Protein AF-A0A9N9AK42-F1 (afdb_monomer_lite)

Organism: NCBI:txid144539

pLDDT: mean 74.73, std 21.9, range [37.31, 96.81]

Radius of gyration: 17.84 Å; chains: 1; bounding box: 32×22×53 Å

Secondary structure (DSSP, 8-state):
-PEEPHHHHHHHHHHHHHHHGGGTPPPEEEEEEPPP-HHHHHHHHTTT------------S-----EEEEEEETTEEEEEEE---------

InterPro domains:
  IPR003210 Signal recognition particle, SRP14 subunit [PF02290] (4-83)
  IPR009018 Signal recognition particle, SRP9/SRP14 subunit [G3DSA:3.30.720.10] (1-89)
  IPR009018 Signal recognition particle, SRP9/SRP14 subunit [SSF54762] (1-82)

Foldseek 3Di:
DDADEPVVLVVVVVVLVVVCVVVVWDKDKDKDWDDQDPVVVVVVVVVPDDDDDDDDDDDDPPRWTKMKMWIDTPPDIYIYIDTPDPPPPDD

Structure (mmCIF, N/CA/C/O backbone):
data_AF-A0A9N9AK42-F1
#
_entry.id   AF-A0A9N9AK42-F1
#
loop_
_atom_site.group_PDB
_atom_site.id
_atom_site.type_symbol
_atom_site.label_atom_id
_atom_site.label_alt_id
_atom_site.label_comp_id
_atom_site.label_asym_id
_atom_site.label_entity_id
_atom_site.label_seq_id
_atom_site.pdbx_PDB_ins_code
_atom_site.Cartn_x
_atom_site.Cartn_y
_atom_site.Cartn_z
_atom_site.occupancy
_atom_site.B_iso_or_equiv
_atom_site.auth_seq_id
_atom_site.auth_comp_id
_atom_site.auth_asym_id
_atom_site.auth_atom_id
_atom_site.pdbx_PDB_model_num
ATOM 1 N N . MET A 1 1 ? -5.329 -10.896 -4.270 1.00 67.00 1 MET A N 1
ATOM 2 C CA . MET A 1 1 ? -4.797 -9.642 -3.694 1.00 67.00 1 MET A CA 1
ATOM 3 C C . MET A 1 1 ? -4.747 -9.862 -2.201 1.00 67.00 1 MET A C 1
ATOM 5 O O . MET A 1 1 ? -5.801 -10.036 -1.605 1.00 67.00 1 MET A O 1
ATOM 9 N N . THR A 1 2 ? -3.553 -9.996 -1.644 1.00 81.12 2 THR A N 1
ATOM 10 C CA . THR A 1 2 ? -3.343 -10.252 -0.218 1.00 81.12 2 THR A CA 1
ATOM 11 C C . THR A 1 2 ? -3.292 -8.928 0.540 1.00 81.12 2 THR A C 1
ATOM 13 O O . THR A 1 2 ? -2.791 -7.925 0.023 1.00 81.12 2 THR A O 1
ATOM 16 N N . VAL A 1 3 ? -3.867 -8.912 1.742 1.00 89.69 3 VAL A N 1
ATOM 17 C CA . VAL A 1 3 ? -3.706 -7.793 2.674 1.00 89.69 3 VAL A CA 1
ATOM 18 C C . VAL A 1 3 ? -2.373 -8.002 3.377 1.00 89.69 3 VAL A C 1
ATOM 20 O O . VAL A 1 3 ? -2.144 -9.062 3.955 1.00 89.69 3 VAL A O 1
ATOM 23 N N . LEU A 1 4 ? -1.487 -7.029 3.239 1.00 92.88 4 LEU A N 1
ATOM 24 C CA . LEU A 1 4 ? -0.170 -7.008 3.850 1.00 92.88 4 LEU A CA 1
ATOM 25 C C . LEU A 1 4 ? -0.238 -6.249 5.173 1.00 92.88 4 LEU A C 1
ATOM 27 O O . LEU A 1 4 ? -1.153 -5.454 5.390 1.00 92.88 4 LEU A O 1
ATOM 31 N N . ASP A 1 5 ? 0.754 -6.488 6.022 1.00 92.88 5 ASP A N 1
ATOM 32 C CA . ASP A 1 5 ? 1.055 -5.590 7.129 1.00 92.88 5 ASP A CA 1
ATOM 33 C C . ASP A 1 5 ? 1.494 -4.205 6.607 1.00 92.88 5 ASP A C 1
ATOM 35 O O . ASP A 1 5 ? 1.969 -4.090 5.470 1.00 92.88 5 ASP A O 1
ATOM 39 N N . ASN A 1 6 ? 1.331 -3.158 7.420 1.00 92.88 6 ASN A N 1
ATOM 40 C CA . ASN A 1 6 ? 1.624 -1.777 7.034 1.00 92.88 6 ASN A CA 1
ATOM 41 C C . ASN A 1 6 ? 3.072 -1.591 6.568 1.00 92.88 6 ASN A C 1
ATOM 43 O O . ASN A 1 6 ? 3.291 -1.016 5.498 1.00 92.88 6 ASN A O 1
ATOM 47 N N . ASP A 1 7 ? 4.045 -2.135 7.297 1.00 94.25 7 ASP A N 1
ATOM 48 C CA . ASP A 1 7 ? 5.459 -1.950 6.962 1.00 94.25 7 ASP A CA 1
ATOM 49 C C . ASP A 1 7 ? 5.817 -2.727 5.697 1.00 94.25 7 ASP A C 1
ATOM 51 O O . ASP A 1 7 ? 6.456 -2.214 4.774 1.00 94.25 7 ASP A O 1
ATOM 55 N N . THR A 1 8 ? 5.299 -3.952 5.585 1.00 94.38 8 THR A N 1
ATOM 56 C CA . THR A 1 8 ? 5.472 -4.775 4.382 1.00 94.38 8 THR A CA 1
ATOM 57 C C . THR A 1 8 ? 4.843 -4.105 3.158 1.00 94.38 8 THR A C 1
ATOM 59 O O . THR A 1 8 ? 5.412 -4.147 2.065 1.00 94.38 8 THR A O 1
ATOM 62 N N . PHE A 1 9 ? 3.683 -3.461 3.315 1.00 95.81 9 PHE A N 1
ATOM 63 C CA . PHE A 1 9 ? 3.041 -2.707 2.244 1.00 95.81 9 PHE A CA 1
ATOM 64 C C . PHE A 1 9 ? 3.913 -1.540 1.778 1.00 95.81 9 PHE A C 1
ATOM 66 O O . PHE A 1 9 ? 4.083 -1.387 0.571 1.00 95.81 9 PHE A O 1
ATOM 73 N N . LEU A 1 10 ? 4.492 -0.758 2.694 1.00 96.00 10 LEU A N 1
ATOM 74 C CA . LEU A 1 10 ? 5.352 0.380 2.350 1.00 96.00 10 LEU A CA 1
ATOM 75 C C . LEU A 1 10 ? 6.640 -0.060 1.644 1.00 96.00 10 LEU A C 1
ATOM 77 O O . LEU A 1 10 ? 6.992 0.508 0.606 1.00 96.00 10 LEU A O 1
ATOM 81 N N . ILE A 1 11 ? 7.291 -1.118 2.138 1.00 96.81 11 ILE A N 1
ATOM 82 C CA . ILE A 1 11 ? 8.484 -1.695 1.502 1.00 96.81 11 ILE A CA 1
ATOM 83 C C . ILE A 1 11 ? 8.151 -2.122 0.069 1.00 96.81 11 ILE A C 1
ATOM 85 O O . ILE A 1 11 ? 8.774 -1.651 -0.885 1.00 96.81 11 ILE A O 1
ATOM 89 N N . ARG A 1 12 ? 7.107 -2.941 -0.112 1.00 95.31 12 ARG A N 1
ATOM 90 C CA . ARG A 1 12 ? 6.695 -3.434 -1.436 1.00 95.31 12 ARG A CA 1
ATOM 91 C C . ARG A 1 12 ? 6.205 -2.326 -2.360 1.00 95.31 12 ARG A C 1
ATOM 93 O O . ARG A 1 12 ? 6.435 -2.391 -3.564 1.00 95.31 12 ARG A O 1
ATOM 100 N N . LEU A 1 13 ? 5.539 -1.308 -1.826 1.00 95.12 13 LEU A N 1
ATOM 101 C CA . LEU A 1 13 ? 5.098 -0.158 -2.606 1.00 95.12 13 LEU A CA 1
ATOM 102 C C . LEU A 1 13 ? 6.300 0.588 -3.201 1.00 95.12 13 LEU A C 1
ATOM 104 O O . LEU A 1 13 ? 6.269 0.932 -4.382 1.00 95.12 13 LEU A O 1
ATOM 108 N N . SER A 1 14 ? 7.375 0.766 -2.427 1.00 95.94 14 SER A N 1
ATOM 109 C CA . SER A 1 14 ? 8.609 1.389 -2.921 1.00 95.94 14 SER A CA 1
ATOM 110 C C . SER A 1 14 ? 9.263 0.580 -4.052 1.00 95.94 14 SER A C 1
ATOM 112 O O . SER A 1 14 ? 9.677 1.153 -5.061 1.00 95.94 14 SER A O 1
ATOM 114 N N . GLU A 1 15 ? 9.279 -0.754 -3.941 1.00 94.81 15 GLU A N 1
ATOM 115 C CA . GLU A 1 15 ? 9.767 -1.654 -4.995 1.00 94.81 15 GLU A CA 1
ATOM 116 C C . GLU A 1 15 ? 8.930 -1.522 -6.274 1.00 94.81 15 GLU A C 1
ATOM 118 O O . GLU A 1 15 ? 9.475 -1.483 -7.376 1.00 94.81 15 GLU A O 1
ATOM 123 N N . VAL A 1 16 ? 7.604 -1.407 -6.137 1.00 93.81 16 VAL A N 1
ATOM 124 C CA . VAL A 1 16 ? 6.688 -1.243 -7.274 1.00 93.81 16 VAL A CA 1
ATOM 125 C C . VAL A 1 16 ? 6.940 0.062 -8.024 1.00 93.81 16 VAL A C 1
ATOM 127 O O . VAL A 1 16 ? 6.927 0.044 -9.254 1.00 93.81 16 VAL A O 1
ATOM 130 N N . PHE A 1 17 ? 7.186 1.173 -7.327 1.00 94.69 17 PHE A N 1
ATOM 131 C CA . PHE A 1 17 ? 7.523 2.442 -7.979 1.00 94.69 17 PHE A CA 1
ATOM 132 C C . PHE A 1 17 ? 8.857 2.358 -8.729 1.00 94.69 17 PHE A C 1
ATOM 134 O O . PHE A 1 17 ? 8.898 2.692 -9.912 1.00 94.69 17 PHE A O 1
ATOM 141 N N . LYS A 1 18 ? 9.903 1.812 -8.094 1.00 94.50 18 LYS A N 1
ATOM 142 C CA . LYS A 1 18 ? 11.221 1.613 -8.727 1.00 94.50 18 LYS A CA 1
ATOM 143 C C . LYS A 1 18 ? 11.142 0.726 -9.972 1.00 94.50 18 LYS A C 1
ATOM 145 O O . LYS A 1 18 ? 11.783 1.003 -10.977 1.00 94.50 18 LYS A O 1
ATOM 150 N N . ALA A 1 19 ? 10.336 -0.333 -9.931 1.00 91.19 19 ALA A N 1
ATOM 151 C CA . ALA A 1 19 ? 10.151 -1.229 -11.072 1.00 91.19 19 ALA A CA 1
ATOM 152 C C . ALA A 1 19 ? 9.287 -0.620 -12.194 1.00 91.19 19 ALA A C 1
ATOM 154 O O . ALA A 1 19 ? 9.364 -1.055 -13.344 1.00 91.19 19 ALA A O 1
ATOM 155 N N . ALA A 1 20 ? 8.428 0.349 -11.869 1.00 91.69 20 ALA A N 1
ATOM 156 C CA . ALA A 1 20 ? 7.538 0.996 -12.827 1.00 91.69 20 ALA A CA 1
ATOM 157 C C . ALA A 1 20 ? 8.227 2.118 -13.618 1.00 91.69 20 ALA A C 1
ATOM 159 O O . ALA A 1 20 ? 7.914 2.294 -14.796 1.00 91.69 20 ALA A O 1
ATOM 160 N N . GLU A 1 21 ? 9.169 2.824 -12.988 1.00 89.75 21 GLU A N 1
ATOM 161 C CA . GLU A 1 21 ? 9.909 3.964 -13.540 1.00 89.75 21 GLU A CA 1
ATOM 162 C C . GLU A 1 21 ? 10.601 3.680 -14.889 1.00 89.75 21 GLU A C 1
ATOM 164 O O . GLU A 1 21 ? 10.272 4.370 -15.856 1.00 89.75 21 GLU A O 1
ATOM 169 N N . PRO A 1 22 ? 11.451 2.642 -15.049 1.00 89.75 22 PRO A N 1
ATOM 170 C CA . PRO A 1 22 ? 12.176 2.426 -16.306 1.00 89.75 22 PRO A CA 1
ATOM 171 C C . PRO A 1 22 ? 11.266 2.056 -17.486 1.00 89.75 22 PRO A C 1
ATOM 173 O O . PRO A 1 22 ? 11.651 2.210 -18.639 1.00 89.75 22 PRO A O 1
ATOM 176 N N . ILE A 1 23 ? 10.059 1.552 -17.212 1.00 88.19 23 ILE A N 1
ATOM 177 C CA . ILE A 1 23 ? 9.093 1.110 -18.231 1.00 88.19 23 ILE A CA 1
ATOM 178 C C . ILE A 1 23 ? 8.003 2.182 -18.446 1.00 88.19 23 ILE A C 1
ATOM 180 O O . ILE A 1 23 ? 7.118 2.008 -19.281 1.00 88.19 23 ILE A O 1
ATOM 184 N N . GLY A 1 24 ? 8.017 3.280 -17.679 1.00 89.00 24 GLY A N 1
ATOM 185 C CA . GLY A 1 24 ? 6.980 4.315 -17.724 1.00 89.00 24 GLY A CA 1
ATOM 186 C C . GLY A 1 24 ? 5.593 3.807 -17.310 1.00 89.00 24 GLY A C 1
ATOM 187 O O . GLY A 1 24 ? 4.570 4.297 -17.791 1.00 89.00 24 GLY A O 1
ATOM 188 N N . ARG A 1 25 ? 5.519 2.778 -16.453 1.00 90.56 25 ARG A N 1
ATOM 189 C CA . ARG A 1 25 ? 4.234 2.194 -16.036 1.00 90.56 25 ARG A CA 1
ATOM 190 C C . ARG A 1 25 ? 3.542 3.072 -15.000 1.00 90.56 25 ARG A C 1
ATOM 192 O O . ARG A 1 25 ? 4.134 3.496 -14.013 1.00 90.56 25 ARG A O 1
ATOM 199 N N . LYS A 1 26 ? 2.233 3.262 -15.172 1.00 94.25 26 LYS A N 1
ATOM 200 C CA . LYS A 1 26 ? 1.397 3.974 -14.202 1.00 94.25 26 LYS A CA 1
ATOM 201 C C . LYS A 1 26 ? 1.141 3.114 -12.962 1.00 94.25 26 LYS A C 1
ATOM 203 O O . LYS A 1 26 ? 0.536 2.044 -13.056 1.00 94.25 26 LYS A O 1
ATOM 208 N N . VAL A 1 27 ? 1.515 3.632 -11.796 1.00 95.25 27 VAL A N 1
ATOM 209 C CA . VAL A 1 27 ? 1.111 3.095 -10.491 1.00 95.25 27 VAL A CA 1
ATOM 210 C C . VAL A 1 27 ? -0.156 3.821 -10.040 1.00 95.25 27 VAL A C 1
ATOM 212 O O . VAL A 1 27 ? -0.194 5.046 -9.993 1.00 95.25 27 VAL A O 1
ATOM 215 N N . SER A 1 28 ? -1.216 3.074 -9.738 1.00 95.81 28 SER A N 1
ATOM 216 C CA . SER A 1 28 ? -2.487 3.620 -9.244 1.00 95.81 28 SER A CA 1
ATOM 217 C C . SER A 1 28 ? -2.666 3.287 -7.769 1.00 95.81 28 SER A C 1
ATOM 219 O O . SER A 1 28 ? -2.666 2.111 -7.407 1.00 95.81 28 SER A O 1
ATOM 221 N N . LEU A 1 29 ? -2.847 4.309 -6.933 1.00 96.25 29 LEU A N 1
ATOM 222 C CA . LEU A 1 29 ? -3.143 4.173 -5.509 1.00 96.25 29 LEU A CA 1
ATOM 223 C C . LEU A 1 29 ? -4.594 4.592 -5.249 1.00 96.25 29 LEU A C 1
ATOM 225 O O . LEU A 1 29 ? -5.041 5.631 -5.724 1.00 96.25 29 LEU A O 1
ATOM 229 N N . SER A 1 30 ? -5.334 3.779 -4.503 1.00 95.75 30 SER A N 1
ATOM 230 C CA . SER A 1 30 ? -6.704 4.077 -4.084 1.00 95.75 30 SER A CA 1
ATOM 231 C C . SER A 1 30 ? -6.855 3.867 -2.585 1.00 95.75 30 SER A C 1
ATOM 233 O O . SER A 1 30 ? -6.270 2.944 -2.015 1.00 95.75 30 SER A O 1
ATOM 235 N N . MET A 1 31 ? -7.656 4.725 -1.961 1.00 94.69 31 MET A N 1
ATOM 236 C CA . MET A 1 31 ? -7.972 4.692 -0.539 1.00 94.69 31 MET A CA 1
ATOM 237 C C . MET A 1 31 ? -9.489 4.604 -0.387 1.00 94.69 31 MET A C 1
ATOM 239 O O . MET A 1 31 ? -10.226 5.384 -0.989 1.00 94.69 31 MET A O 1
ATOM 243 N N . LYS A 1 32 ? -9.966 3.644 0.407 1.00 92.12 32 LYS A N 1
ATOM 244 C 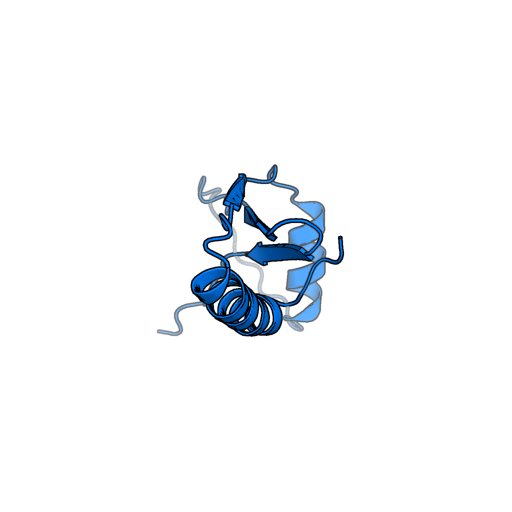CA . LYS A 1 32 ? -11.387 3.480 0.722 1.00 92.12 32 LYS A CA 1
ATOM 245 C C . LYS A 1 32 ? -11.577 3.383 2.229 1.00 92.12 32 LYS A C 1
ATOM 247 O O . LYS A 1 32 ? -11.066 2.460 2.861 1.00 92.12 32 LYS A O 1
ATOM 252 N N . ARG A 1 33 ? -12.367 4.301 2.787 1.00 89.88 33 ARG A N 1
ATOM 253 C CA . ARG A 1 33 ? -12.815 4.255 4.183 1.00 89.88 33 ARG A CA 1
ATOM 254 C C . ARG A 1 33 ? -13.757 3.065 4.389 1.00 89.88 33 ARG A C 1
ATOM 256 O O . ARG A 1 33 ? -14.680 2.866 3.596 1.00 89.88 33 ARG A O 1
ATOM 263 N N . TYR A 1 34 ? -13.516 2.266 5.421 1.00 86.06 34 TYR A N 1
ATOM 264 C CA . TYR A 1 34 ? -14.429 1.201 5.836 1.00 86.06 34 TYR A CA 1
ATOM 265 C C . TYR A 1 34 ? -15.556 1.749 6.705 1.00 86.06 34 TYR A C 1
ATOM 267 O O . TYR A 1 34 ? -15.472 2.850 7.241 1.00 86.06 34 TYR A O 1
ATOM 275 N N . THR A 1 35 ? -16.634 0.978 6.824 1.00 81.31 35 THR A N 1
ATOM 276 C CA . THR A 1 35 ? -17.682 1.246 7.807 1.00 81.31 35 THR A CA 1
ATOM 277 C C . THR A 1 35 ? -17.139 1.008 9.211 1.00 81.31 35 THR A C 1
ATOM 279 O O . THR A 1 35 ? -16.301 0.128 9.417 1.00 81.31 35 THR A O 1
ATOM 282 N N . TYR A 1 36 ? -17.629 1.782 10.175 1.00 67.88 36 TYR A N 1
ATOM 283 C CA . TYR A 1 36 ? -17.343 1.536 11.581 1.00 67.88 36 TYR A CA 1
ATOM 284 C C . TYR A 1 36 ? -18.004 0.221 11.995 1.00 67.88 36 TYR A C 1
ATOM 286 O O . TYR A 1 36 ? -19.219 0.076 11.873 1.00 67.88 36 TYR A O 1
ATOM 294 N N . ASP A 1 37 ? -17.199 -0.747 12.422 1.00 66.88 37 ASP A N 1
ATOM 295 C CA . ASP A 1 37 ? -17.668 -2.041 12.915 1.00 66.88 37 ASP A CA 1
ATOM 296 C C . ASP A 1 37 ? -17.132 -2.236 14.336 1.00 66.88 37 ASP A C 1
ATOM 298 O O . ASP A 1 37 ? -15.972 -2.605 14.545 1.00 66.88 37 ASP A O 1
ATOM 302 N N . GLU A 1 38 ? -17.996 -1.952 15.311 1.00 58.97 38 GLU A N 1
ATOM 303 C CA . GLU A 1 38 ? -17.700 -1.994 16.748 1.00 58.97 38 GLU A CA 1
ATOM 304 C C . GLU A 1 38 ? -17.176 -3.371 17.190 1.00 58.97 38 GLU A C 1
ATOM 306 O O . GLU A 1 38 ? -16.328 -3.463 18.077 1.00 58.97 38 GLU A O 1
ATOM 311 N N . ARG A 1 39 ? -17.583 -4.456 16.517 1.00 58.75 39 ARG A N 1
ATOM 312 C CA . ARG A 1 39 ? -17.245 -5.832 16.921 1.00 58.75 39 ARG A CA 1
ATOM 313 C C . ARG A 1 39 ? -15.788 -6.201 16.639 1.00 58.75 39 ARG A C 1
ATOM 315 O O . ARG A 1 39 ? -15.217 -7.031 17.341 1.00 58.75 39 ARG A O 1
ATOM 322 N N . LYS A 1 40 ? -15.161 -5.589 15.627 1.00 55.59 40 LYS A N 1
ATOM 323 C CA . LYS A 1 40 ? -13.766 -5.882 15.237 1.00 55.59 40 LYS A CA 1
ATOM 324 C C . 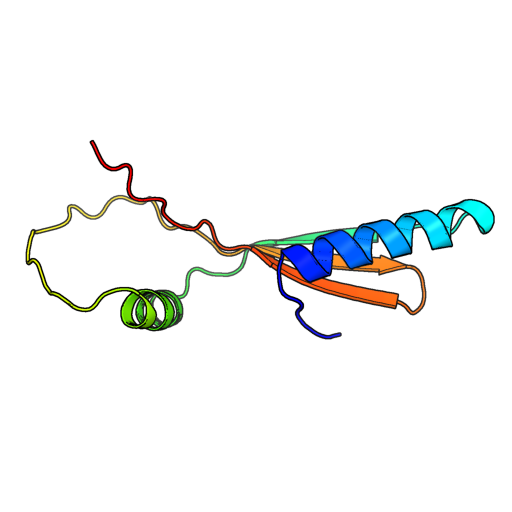LYS A 1 40 ? -12.734 -5.086 16.030 1.00 55.59 40 LYS A C 1
ATOM 326 O O . LYS A 1 40 ? -11.591 -5.524 16.139 1.00 55.59 40 LYS A O 1
ATOM 331 N N . LEU A 1 41 ? -13.134 -3.944 16.589 1.00 52.59 41 LEU A N 1
ATOM 332 C CA . LEU A 1 41 ? -12.289 -3.134 17.467 1.00 52.59 41 LEU A CA 1
ATOM 333 C C . LEU A 1 41 ? -12.128 -3.799 18.839 1.00 52.59 41 LEU A C 1
ATOM 335 O O . LEU A 1 41 ? -11.005 -3.902 19.323 1.00 52.59 41 LEU A O 1
ATOM 339 N N . ILE A 1 42 ? -13.208 -4.357 19.398 1.00 51.06 42 ILE A N 1
ATOM 340 C CA . ILE A 1 42 ? -13.178 -5.086 20.679 1.00 51.06 42 ILE A CA 1
ATOM 341 C C . ILE A 1 42 ? -12.236 -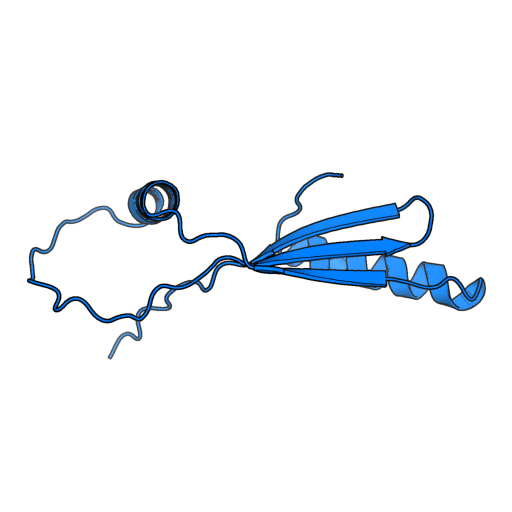6.299 20.602 1.00 51.06 42 ILE A C 1
ATOM 343 O O . ILE A 1 42 ? -11.433 -6.511 21.505 1.00 51.06 42 ILE A O 1
ATOM 347 N N . ALA A 1 43 ? -12.246 -7.044 19.491 1.00 50.62 43 ALA A N 1
ATOM 348 C CA . ALA A 1 43 ? -11.360 -8.196 19.298 1.00 50.62 43 ALA A CA 1
ATOM 349 C C . ALA A 1 43 ? -9.864 -7.825 19.185 1.00 50.62 43 ALA A C 1
ATOM 351 O O . ALA A 1 43 ? -9.006 -8.635 19.533 1.00 50.62 43 ALA A O 1
ATOM 352 N N . LYS A 1 44 ? -9.533 -6.614 18.706 1.00 50.00 44 LYS A N 1
ATOM 353 C CA . LYS A 1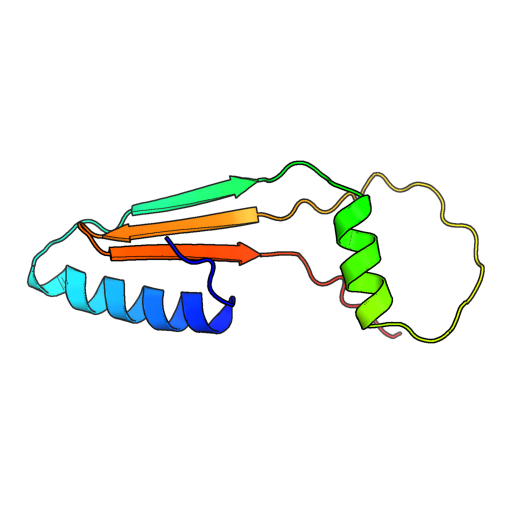 44 ? -8.153 -6.093 18.720 1.00 50.00 44 LYS A CA 1
ATOM 354 C C . LYS A 1 44 ? -7.767 -5.540 20.095 1.00 50.00 44 LYS A C 1
ATOM 356 O O . LYS A 1 44 ? -6.668 -5.821 20.553 1.00 50.00 44 LYS A O 1
ATOM 361 N N . GLN A 1 45 ? -8.676 -4.838 20.775 1.00 49.34 45 GLN A N 1
ATOM 362 C CA . GLN A 1 45 ? -8.447 -4.296 22.121 1.00 49.34 45 GLN A CA 1
ATOM 363 C C . GLN A 1 45 ? -8.263 -5.398 23.177 1.00 49.34 45 GLN A C 1
ATOM 365 O O . GLN A 1 45 ? -7.399 -5.282 24.039 1.00 49.34 45 GLN A O 1
ATOM 370 N N . GLN A 1 46 ? -9.007 -6.505 23.075 1.00 45.16 46 GLN A N 1
ATOM 371 C CA . GLN A 1 46 ? -8.860 -7.663 23.969 1.00 45.16 46 GLN A CA 1
ATOM 372 C C . GLN A 1 46 ? -7.535 -8.415 23.790 1.00 45.16 46 GLN A C 1
ATOM 374 O O . GLN A 1 46 ? -7.146 -9.174 24.671 1.00 45.16 46 GLN A O 1
ATOM 379 N N . LYS A 1 47 ? -6.823 -8.205 22.677 1.00 47.34 47 LYS A N 1
ATOM 380 C CA . LYS A 1 47 ? -5.489 -8.782 22.477 1.00 47.34 47 LYS A CA 1
ATOM 381 C C . LYS A 1 47 ? -4.378 -7.968 23.150 1.00 47.34 47 LYS A C 1
ATOM 383 O O . LYS A 1 47 ? -3.274 -8.483 23.278 1.00 47.34 47 LYS A O 1
ATOM 388 N N . GLU A 1 48 ? -4.668 -6.735 23.577 1.00 49.62 48 GLU A N 1
ATOM 389 C CA . GLU A 1 48 ? -3.682 -5.799 24.138 1.00 49.62 48 GLU A CA 1
ATOM 390 C C . GLU A 1 48 ? -3.948 -5.378 25.593 1.00 49.62 48 GLU A C 1
ATOM 392 O O . GLU A 1 48 ? -3.083 -4.744 26.189 1.00 49.62 48 GLU A O 1
ATOM 397 N N . LYS A 1 49 ? -5.091 -5.720 26.207 1.00 42.69 49 LYS A N 1
ATOM 398 C CA . LYS A 1 49 ? -5.384 -5.321 27.597 1.00 42.69 49 LYS A CA 1
ATOM 399 C C . LYS A 1 49 ? -5.925 -6.470 28.447 1.00 42.69 49 LYS A C 1
ATOM 401 O O . LYS A 1 49 ? -7.123 -6.743 28.455 1.00 42.69 49 LYS A O 1
ATOM 406 N N . THR A 1 50 ? -5.022 -7.095 29.197 1.00 37.69 50 THR A N 1
ATOM 407 C CA . THR A 1 50 ? -5.325 -7.615 30.536 1.00 37.69 50 THR A CA 1
ATOM 408 C C . THR A 1 50 ? -5.476 -6.410 31.473 1.00 37.69 50 THR A C 1
ATOM 410 O O . THR A 1 50 ? -4.678 -5.480 31.385 1.00 37.69 50 THR A O 1
ATOM 413 N N . GLU A 1 51 ? -6.484 -6.471 32.345 1.00 38.75 51 GLU A N 1
ATOM 414 C CA . GLU A 1 51 ? -6.906 -5.537 33.410 1.00 38.75 51 GLU A CA 1
ATOM 415 C C . GLU A 1 51 ? -8.112 -4.617 33.104 1.00 38.75 51 GLU A C 1
ATOM 417 O O . GLU A 1 51 ? -8.076 -3.814 32.164 1.00 38.75 51 GLU A O 1
ATOM 422 N N . PRO A 1 52 ? -9.196 -4.703 33.911 1.00 47.97 52 PRO A N 1
ATOM 423 C CA . PRO A 1 52 ? -10.363 -3.844 33.796 1.00 47.97 52 PRO A CA 1
ATOM 424 C C . PRO A 1 52 ? -10.231 -2.639 34.739 1.00 47.97 52 PRO A C 1
ATOM 426 O O . PRO A 1 52 ? -10.095 -2.801 35.948 1.00 47.97 52 PRO A O 1
ATOM 429 N N . SER A 1 53 ? -10.370 -1.418 34.222 1.00 38.25 53 SER A N 1
ATOM 430 C CA . SER A 1 53 ? -10.832 -0.307 35.057 1.00 38.25 53 SER A CA 1
ATOM 431 C C . SER A 1 53 ? -12.106 0.285 34.469 1.00 38.25 53 SER A C 1
ATOM 433 O O . SER A 1 53 ? -12.204 0.679 33.304 1.00 38.25 53 SER A O 1
ATOM 435 N N . SER A 1 54 ? -13.133 0.219 35.301 1.00 49.62 54 SER A N 1
ATOM 436 C CA . SER A 1 54 ? -14.459 0.770 35.120 1.00 49.62 54 SER A CA 1
ATOM 437 C C . SER A 1 54 ? -14.411 2.277 35.326 1.00 49.62 54 SER A C 1
ATOM 439 O O . SER A 1 54 ? -14.278 2.721 36.460 1.00 49.62 54 SER A O 1
ATOM 441 N N . GLU A 1 55 ? -14.575 3.056 34.264 1.00 37.53 55 GLU A N 1
ATOM 442 C CA . GLU A 1 55 ? -14.913 4.474 34.378 1.00 37.53 55 GLU A CA 1
ATOM 443 C C . GLU A 1 55 ? -15.740 4.906 33.165 1.00 37.53 55 GLU A C 1
ATOM 445 O O . GLU A 1 55 ? -15.424 4.611 32.008 1.00 37.53 55 GLU A O 1
ATOM 450 N N . ALA A 1 56 ? -16.878 5.528 33.469 1.00 48.09 56 ALA A N 1
ATOM 451 C CA . ALA A 1 56 ? -17.932 5.897 32.543 1.00 48.09 56 ALA A CA 1
ATOM 452 C C . ALA A 1 56 ? -17.407 6.825 31.436 1.00 48.09 56 ALA A C 1
ATOM 454 O O . ALA A 1 56 ? -16.942 7.929 31.708 1.00 48.09 56 ALA A O 1
ATOM 455 N N . LYS A 1 57 ? -17.512 6.393 30.173 1.00 42.56 57 LYS A N 1
ATOM 456 C CA . LYS A 1 57 ? -17.154 7.219 29.017 1.00 42.56 57 LYS A CA 1
ATOM 457 C C . LYS A 1 57 ? -18.393 7.848 28.406 1.00 42.56 57 LYS A C 1
ATOM 459 O O . LYS A 1 57 ? -19.209 7.185 27.769 1.00 42.56 57 LYS A O 1
ATOM 464 N N . THR A 1 58 ? -18.481 9.156 28.592 1.00 41.06 58 THR A N 1
ATOM 465 C CA . THR A 1 58 ? -19.204 10.106 27.749 1.00 41.06 58 THR A CA 1
ATOM 466 C C . THR A 1 58 ? -19.026 9.712 26.280 1.00 41.06 58 THR A C 1
ATOM 468 O O . THR A 1 58 ? -17.899 9.542 25.815 1.00 41.06 58 THR A O 1
ATOM 471 N N . VAL A 1 59 ? -20.131 9.508 25.562 1.00 43.66 59 VAL A N 1
ATOM 472 C CA . VAL A 1 59 ? -20.138 9.054 24.164 1.00 43.66 59 VAL A CA 1
ATOM 473 C C . VAL A 1 59 ? -19.624 10.189 23.274 1.00 43.66 59 VAL A C 1
ATOM 475 O O . VAL A 1 59 ? -20.409 10.999 22.785 1.00 43.66 59 VAL A O 1
ATOM 478 N N . SER A 1 60 ? -18.305 10.297 23.096 1.00 46.50 60 SER A N 1
ATOM 479 C CA . SER A 1 60 ? -17.737 11.185 22.082 1.00 46.50 60 SER A CA 1
ATOM 480 C C . SER A 1 60 ? -17.967 10.577 20.696 1.00 46.50 60 SER A C 1
ATOM 482 O O . SER A 1 60 ? -17.900 9.361 20.496 1.00 46.50 60 SER A O 1
ATOM 484 N N . SER A 1 61 ? -18.272 11.423 19.714 1.00 54.25 61 SER A N 1
ATOM 485 C CA . SER A 1 61 ? -18.464 11.037 18.312 1.00 54.25 61 SER A CA 1
ATOM 486 C C . SER A 1 61 ? -17.152 10.713 17.586 1.00 54.25 61 SER A C 1
ATOM 488 O O . SER A 1 61 ? -17.130 10.689 16.355 1.00 54.25 61 SER A O 1
ATOM 490 N N . ASP A 1 62 ? -16.066 10.448 18.315 1.00 60.59 62 ASP A N 1
ATOM 491 C CA . ASP A 1 62 ? -14.730 10.176 17.773 1.00 60.59 62 ASP A CA 1
ATOM 492 C C . ASP A 1 62 ? -14.615 8.714 17.339 1.00 60.59 62 ASP A C 1
ATOM 494 O O . ASP A 1 62 ? -13.784 7.933 17.802 1.00 60.59 62 ASP A O 1
ATOM 498 N N . LYS A 1 63 ? -15.520 8.303 16.450 1.00 67.81 63 LYS A N 1
ATOM 499 C CA . LYS A 1 63 ? -15.465 6.980 15.837 1.00 67.81 63 LYS A CA 1
ATOM 500 C C . LYS A 1 63 ? -14.338 6.986 14.810 1.00 67.81 63 LYS A C 1
ATOM 502 O O . LYS A 1 63 ? -14.439 7.629 13.769 1.00 67.81 63 LYS A O 1
ATOM 507 N N . GLU A 1 64 ? -13.264 6.262 15.094 1.00 72.44 64 GLU A N 1
ATOM 508 C CA . GLU A 1 64 ? -12.167 6.074 14.147 1.00 72.44 64 GLU A CA 1
ATOM 509 C C . GLU A 1 64 ? -12.534 5.023 13.091 1.00 72.44 64 GLU A C 1
ATOM 511 O O . GLU A 1 64 ? -12.941 3.902 13.407 1.00 72.44 64 GLU A O 1
ATOM 516 N N . TYR A 1 65 ? -12.382 5.378 11.813 1.00 82.06 65 TYR A N 1
ATOM 517 C CA . TYR A 1 65 ? -12.740 4.513 10.689 1.00 82.06 65 TYR A CA 1
ATOM 518 C C . TYR A 1 65 ? -11.480 3.926 10.042 1.00 82.06 65 TYR A C 1
ATOM 520 O O . TYR A 1 65 ? -10.681 4.681 9.478 1.00 82.06 65 TYR A O 1
ATOM 528 N N . PRO A 1 66 ? -11.309 2.590 10.036 1.00 86.69 66 PRO A N 1
ATOM 529 C CA . PRO A 1 66 ? -10.221 1.955 9.306 1.00 86.69 66 PRO A CA 1
ATOM 530 C C . PRO A 1 66 ? -10.242 2.329 7.821 1.00 86.69 66 PRO A C 1
ATOM 532 O O . PRO A 1 66 ? -11.307 2.454 7.207 1.00 86.69 66 PRO A O 1
ATOM 535 N N . CYS A 1 67 ? -9.065 2.463 7.222 1.00 90.06 67 CYS A N 1
ATOM 536 C CA . CYS A 1 67 ? -8.919 2.809 5.813 1.00 90.06 67 CYS A CA 1
ATOM 537 C C . CYS A 1 67 ? -8.155 1.717 5.067 1.00 90.06 67 CYS A C 1
ATOM 539 O O . CYS A 1 67 ? -7.057 1.325 5.455 1.00 90.06 67 CYS A O 1
ATOM 541 N N . LEU A 1 68 ? -8.734 1.232 3.970 1.00 92.56 68 LEU A N 1
ATOM 542 C CA . LEU A 1 68 ? -8.081 0.294 3.069 1.00 92.56 68 LEU A CA 1
ATOM 543 C C . LEU A 1 68 ? -7.335 1.057 1.981 1.00 92.56 68 LEU A C 1
ATOM 545 O O . LEU A 1 68 ? -7.949 1.784 1.199 1.00 92.56 68 LEU A O 1
ATOM 549 N N . PHE A 1 69 ? -6.043 0.792 1.865 1.00 95.31 69 PHE A N 1
ATOM 550 C CA . PHE A 1 69 ? -5.210 1.250 0.764 1.00 95.31 69 PHE A CA 1
ATOM 551 C C . PHE A 1 69 ? -4.989 0.114 -0.229 1.00 95.31 69 PHE A C 1
ATOM 553 O O . PHE A 1 69 ? -4.771 -1.036 0.159 1.00 95.31 69 PHE A O 1
ATOM 560 N N . ARG A 1 70 ? -5.047 0.426 -1.526 1.00 96.06 70 ARG A N 1
ATOM 561 C CA . ARG A 1 70 ? -4.726 -0.509 -2.611 1.00 96.06 70 ARG A CA 1
ATOM 562 C C . ARG A 1 70 ? -3.832 0.162 -3.637 1.00 96.06 70 ARG A C 1
ATOM 564 O O . ARG A 1 70 ? -4.210 1.198 -4.181 1.00 96.06 70 ARG A O 1
ATOM 571 N N . ALA A 1 71 ? -2.706 -0.470 -3.940 1.00 96.00 71 ALA A N 1
ATOM 572 C CA . ALA A 1 71 ? -1.806 -0.067 -5.011 1.00 96.00 71 ALA A CA 1
ATOM 573 C C . ALA A 1 71 ? -1.857 -1.089 -6.152 1.00 96.00 71 ALA A C 1
ATOM 575 O O . ALA A 1 71 ? -1.855 -2.300 -5.915 1.00 96.00 71 ALA A O 1
ATOM 576 N N . VAL A 1 72 ? -1.907 -0.608 -7.393 1.00 95.31 72 VAL A N 1
ATOM 577 C CA . VAL A 1 72 ? -1.954 -1.435 -8.603 1.00 95.31 72 VAL A CA 1
ATOM 578 C C . VAL A 1 72 ? -0.944 -0.921 -9.621 1.00 95.31 72 VAL A C 1
ATOM 580 O O . VAL A 1 72 ? -0.964 0.253 -9.983 1.00 95.31 72 VAL A O 1
ATOM 583 N N . CYS A 1 73 ? -0.102 -1.820 -10.122 1.00 92.94 73 CYS A N 1
ATOM 584 C CA . CYS A 1 73 ? 0.804 -1.578 -11.241 1.00 92.94 73 CYS A CA 1
ATOM 585 C C . CYS A 1 73 ? 0.752 -2.790 -12.182 1.00 92.94 73 CYS A C 1
ATOM 587 O O . CYS A 1 73 ? 1.345 -3.839 -11.914 1.00 92.94 73 CYS A O 1
ATOM 589 N N . GLY A 1 74 ? -0.029 -2.684 -13.263 1.00 89.69 74 GLY A N 1
ATOM 590 C CA . GLY A 1 74 ? -0.287 -3.799 -14.178 1.00 89.69 74 GLY A CA 1
ATOM 591 C C . GLY A 1 74 ? -0.875 -5.021 -13.459 1.00 89.69 74 GLY A C 1
ATOM 592 O O . GLY A 1 74 ? -2.010 -4.989 -12.982 1.00 89.69 74 GLY A O 1
ATOM 593 N N . LYS A 1 75 ? -0.097 -6.108 -13.384 1.00 89.44 75 LYS A N 1
ATOM 594 C CA . LYS A 1 75 ? -0.493 -7.365 -12.721 1.00 89.44 75 LYS A CA 1
ATOM 595 C C . LYS A 1 75 ? -0.237 -7.356 -11.207 1.00 89.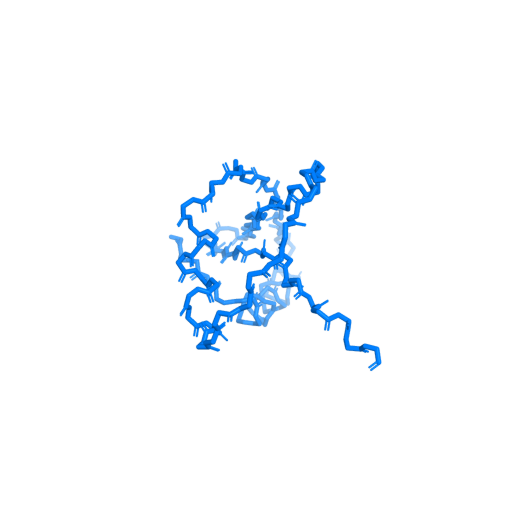44 75 LYS A C 1
ATOM 597 O O . LYS A 1 75 ? -0.878 -8.120 -10.487 1.00 89.44 75 LYS A O 1
ATOM 602 N N . THR A 1 76 ? 0.653 -6.491 -10.717 1.00 91.88 76 THR A N 1
ATOM 603 C CA . THR A 1 76 ? 1.003 -6.405 -9.295 1.00 91.88 76 THR A CA 1
ATOM 604 C C . THR A 1 76 ? -0.066 -5.621 -8.543 1.00 91.88 76 THR A C 1
ATOM 606 O O . THR A 1 76 ? -0.404 -4.498 -8.921 1.00 91.88 76 THR A O 1
ATOM 609 N N . LYS A 1 77 ? -0.611 -6.219 -7.479 1.00 95.19 77 LYS A N 1
ATOM 610 C CA . LYS A 1 77 ? -1.653 -5.622 -6.633 1.00 95.19 77 LYS A CA 1
ATOM 611 C C . LYS A 1 77 ? -1.278 -5.791 -5.165 1.00 95.19 77 LYS A C 1
ATOM 613 O O . LYS A 1 77 ? -1.154 -6.923 -4.703 1.00 95.19 77 LYS A O 1
ATOM 618 N N . LEU A 1 78 ? -1.151 -4.680 -4.448 1.00 95.81 78 LEU A N 1
ATOM 619 C CA . LEU A 1 78 ? -0.848 -4.628 -3.017 1.00 95.81 78 LEU A CA 1
ATOM 620 C C . LEU A 1 78 ? -2.031 -4.012 -2.274 1.00 95.81 78 LEU A C 1
ATOM 622 O O . LEU A 1 78 ? -2.723 -3.146 -2.816 1.00 95.81 78 LEU A O 1
ATOM 626 N N . SER A 1 79 ? -2.254 -4.419 -1.030 1.00 96.44 79 SER A N 1
ATOM 627 C CA . SER A 1 79 ? -3.241 -3.765 -0.172 1.00 96.44 79 SER A CA 1
ATOM 628 C C . SER A 1 79 ? -2.848 -3.817 1.294 1.00 96.44 79 SER A C 1
ATOM 630 O O . SER A 1 79 ? -2.246 -4.801 1.705 1.00 96.44 79 SER A O 1
ATOM 632 N N . THR A 1 80 ? -3.220 -2.796 2.063 1.00 95.75 80 THR A N 1
ATOM 633 C CA . THR A 1 80 ? -3.105 -2.777 3.530 1.00 95.75 80 THR A CA 1
ATOM 634 C C . THR A 1 80 ? -4.321 -2.094 4.154 1.00 95.75 80 THR A C 1
ATOM 636 O O . THR A 1 80 ? -4.980 -1.279 3.501 1.00 95.75 80 THR A O 1
ATOM 639 N N . VAL A 1 81 ? -4.630 -2.428 5.406 1.00 91.88 81 VAL A N 1
ATOM 640 C CA . VAL A 1 81 ? -5.646 -1.744 6.212 1.00 91.88 81 VAL A CA 1
ATOM 641 C C . VAL A 1 81 ? -4.946 -0.964 7.314 1.00 91.88 81 VAL A C 1
ATOM 643 O O . VAL A 1 81 ? -4.379 -1.550 8.231 1.00 91.88 81 VAL A O 1
ATOM 646 N N . VAL A 1 82 ? -5.054 0.359 7.251 1.00 89.62 82 VAL A N 1
ATOM 647 C CA . VAL A 1 82 ? -4.554 1.258 8.288 1.00 89.62 82 VAL A CA 1
ATOM 648 C C . VAL A 1 82 ? -5.677 1.511 9.289 1.00 89.62 82 VAL A C 1
ATOM 650 O O . VAL A 1 82 ? 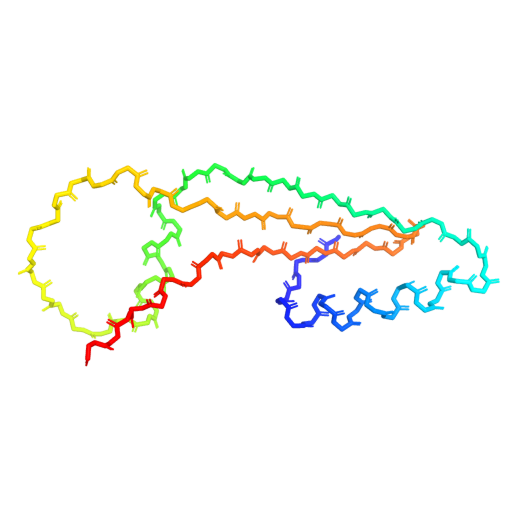-6.772 1.952 8.925 1.00 89.62 82 VAL A O 1
ATOM 653 N N . CYS A 1 83 ? -5.402 1.214 10.554 1.00 84.44 83 CYS A N 1
ATOM 654 C CA . CYS A 1 83 ? -6.200 1.644 11.695 1.00 84.44 83 CYS A CA 1
ATOM 655 C C . CYS A 1 83 ? -5.376 2.698 12.440 1.00 84.44 83 CYS A C 1
ATOM 657 O O . CYS A 1 83 ? -4.169 2.508 12.581 1.00 84.44 83 CYS A O 1
ATOM 659 N N . LEU A 1 84 ? -5.998 3.779 12.913 1.00 69.00 84 LEU A N 1
ATOM 660 C CA . LEU A 1 84 ? -5.342 4.628 13.902 1.00 69.00 84 LEU A CA 1
ATOM 661 C C . LEU A 1 84 ? -5.195 3.782 15.172 1.00 69.00 84 LEU A C 1
ATOM 663 O O . LEU A 1 84 ? -6.155 3.195 15.668 1.00 69.00 84 LEU A O 1
ATOM 667 N N . LEU A 1 85 ? -3.952 3.595 15.605 1.00 57.03 85 LEU A N 1
ATOM 668 C CA . LEU A 1 85 ? -3.666 3.047 16.918 1.00 57.03 85 LEU A CA 1
ATOM 669 C C . LEU A 1 85 ? -3.900 4.216 17.865 1.00 57.03 85 LEU A C 1
ATOM 671 O O . LEU A 1 85 ? -3.211 5.231 17.760 1.00 57.03 85 LEU A O 1
ATOM 675 N N . GLN A 1 86 ? -4.904 4.103 18.729 1.00 48.00 86 GLN A N 1
ATOM 676 C CA . GLN A 1 86 ? -5.153 5.077 19.779 1.00 48.00 86 GLN A CA 1
ATOM 677 C C . GLN A 1 86 ? -3.947 5.019 20.727 1.00 48.00 86 GLN A C 1
ATOM 679 O O . GLN A 1 86 ? -3.929 4.235 21.674 1.00 48.00 86 GLN A O 1
ATOM 684 N N . MET A 1 87 ? -2.890 5.778 20.420 1.00 41.47 87 MET A N 1
ATOM 685 C CA . MET A 1 87 ? -1.780 5.980 21.337 1.00 41.47 87 MET A CA 1
ATOM 686 C C . MET A 1 87 ? -2.388 6.670 22.548 1.00 41.47 87 MET A C 1
ATOM 688 O O . MET A 1 87 ? -2.748 7.845 22.492 1.00 41.47 87 MET A O 1
ATOM 692 N N . SER A 1 88 ? -2.594 5.913 23.623 1.00 40.91 88 SER A N 1
ATOM 693 C CA . SER A 1 88 ? -2.891 6.494 24.919 1.00 40.91 88 SER A CA 1
ATOM 694 C C . SER A 1 88 ? -1.709 7.385 25.260 1.00 40.91 88 SER A C 1
ATOM 696 O O . SER A 1 88 ? -0.624 6.883 25.550 1.00 40.91 88 SER A O 1
ATOM 698 N N . ALA A 1 89 ? -1.911 8.695 25.144 1.00 38.72 89 ALA A N 1
ATOM 699 C CA . ALA A 1 89 ? -1.017 9.683 25.707 1.00 38.72 89 ALA A CA 1
ATOM 700 C C . ALA A 1 89 ? -0.901 9.372 27.204 1.00 38.72 89 ALA A C 1
ATOM 702 O O . ALA A 1 89 ? -1.855 9.557 27.960 1.00 38.72 89 ALA A O 1
ATOM 703 N N . SER A 1 90 ? 0.231 8.800 27.600 1.00 38.66 90 SER A N 1
ATOM 704 C CA . SER A 1 90 ? 0.635 8.760 28.997 1.00 38.66 90 SER A CA 1
ATOM 705 C C . SER A 1 90 ? 1.017 10.187 29.377 1.00 38.66 90 SER A C 1
ATOM 707 O O . SER A 1 90 ? 1.904 10.762 28.744 1.00 38.66 90 SER A O 1
ATOM 709 N N . ASN A 1 91 ? 0.283 10.751 30.339 1.00 37.31 91 ASN A N 1
ATOM 710 C CA . ASN A 1 91 ? 0.672 11.969 31.057 1.00 37.31 91 ASN A CA 1
ATOM 711 C C . ASN A 1 91 ? 2.019 11.782 31.758 1.00 37.31 91 ASN A C 1
ATOM 713 O O . ASN A 1 91 ? 2.261 10.655 32.252 1.00 37.31 91 ASN A O 1
#

Sequence (91 aa):
MTVLDNDTFLIRLSEVFKAAEPIGRKVSLSMKRYTYDERKLIAKQQKEKTEPSSEAKTVSSDKEYPCLFRAVCGKTKLSTVVCLLQMSASN